Protein AF-A0A2V6TPL9-F1 (afdb_monomer)

Radius of gyration: 21.64 Å; Cα contacts (8 Å, |Δi|>4): 29; chains: 1; bounding box: 36×44×57 Å

Mean predicted aligned error: 10.36 Å

Solvent-accessible surface area (backbone atoms only — not comparable to full-atom values): 6153 Å² total; per-residue (Å²): 134,84,83,68,84,57,82,72,75,78,59,52,72,65,58,52,52,51,52,53,56,56,54,45,65,76,70,48,53,70,67,62,49,50,54,54,51,48,54,53,50,51,50,62,70,68,47,55,78,80,70,59,80,53,92,92,53,81,78,81,80,50,75,46,70,44,99,85,68,48,75,46,44,49,64,66,49,51,76,76,39,93,79,90,86,82,91,82,89,78,86,133

pLDDT: mean 85.35, std 13.47, range [36.81, 97.06]

Structure (mmCIF, N/CA/C/O backbone):
data_AF-A0A2V6TPL9-F1
#
_entry.id   AF-A0A2V6TPL9-F1
#
loop_
_atom_site.group_PDB
_atom_site.id
_atom_site.type_symbol
_atom_site.label_atom_id
_atom_site.label_alt_id
_atom_site.label_comp_id
_atom_site.label_asym_id
_atom_site.label_entity_id
_atom_site.label_seq_id
_atom_site.pdbx_PDB_ins_code
_atom_site.Cartn_x
_atom_site.Cartn_y
_atom_site.Cartn_z
_atom_site.occupancy
_atom_site.B_iso_or_equiv
_atom_site.auth_seq_id
_atom_site.auth_comp_id
_atom_site.auth_asym_id
_atom_site.auth_atom_id
_atom_site.pdbx_PDB_model_num
ATOM 1 N N . MET A 1 1 ? -16.914 31.118 -37.318 1.00 36.81 1 MET A N 1
ATOM 2 C CA . MET A 1 1 ? -15.946 30.001 -37.317 1.00 36.81 1 MET A CA 1
ATOM 3 C C . MET A 1 1 ? -16.373 29.014 -36.247 1.00 36.81 1 MET A C 1
ATOM 5 O O . MET A 1 1 ? -16.337 29.356 -35.073 1.00 36.81 1 MET A O 1
ATOM 9 N N . CYS A 1 2 ? -16.875 27.851 -36.651 1.00 39.88 2 CYS A N 1
ATOM 10 C CA . CYS A 1 2 ? -17.298 26.786 -35.749 1.00 39.88 2 CYS A CA 1
ATOM 11 C C . CYS A 1 2 ? -16.049 26.076 -35.212 1.00 39.88 2 CYS A C 1
ATOM 13 O O .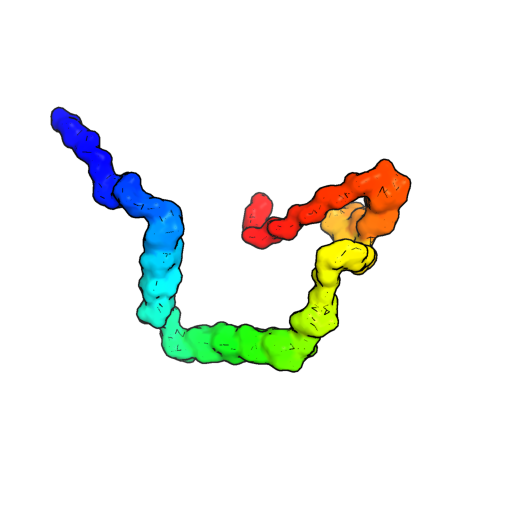 CYS A 1 2 ? -15.297 25.503 -35.995 1.00 39.88 2 CYS A O 1
ATOM 15 N N . TYR A 1 3 ? -15.815 26.118 -33.902 1.00 46.72 3 TYR A N 1
ATOM 16 C CA . TYR A 1 3 ? -14.869 25.201 -33.270 1.00 46.72 3 TYR A CA 1
ATOM 17 C C . TYR A 1 3 ? -15.535 23.821 -33.231 1.00 46.72 3 TYR A C 1
ATOM 19 O O . TYR A 1 3 ? -16.443 23.590 -32.435 1.00 46.72 3 TYR A O 1
ATOM 27 N N . GLY A 1 4 ? -15.140 22.932 -34.144 1.00 51.91 4 GLY A N 1
ATOM 28 C CA . GLY A 1 4 ? -15.498 21.517 -34.067 1.00 51.91 4 GLY A CA 1
ATOM 29 C C . GLY A 1 4 ? -14.888 20.883 -32.810 1.00 51.91 4 GLY A C 1
ATOM 30 O O . GLY A 1 4 ? -13.855 21.365 -32.334 1.00 51.91 4 GLY A O 1
ATOM 31 N N . PRO A 1 5 ? -15.507 19.833 -32.240 1.00 52.22 5 PRO A N 1
ATOM 32 C CA . PRO A 1 5 ? -14.945 19.145 -31.087 1.00 52.22 5 PRO A CA 1
ATOM 33 C C . PRO A 1 5 ? -13.572 18.603 -31.484 1.00 52.22 5 PRO A C 1
ATOM 35 O O . PRO A 1 5 ? -13.457 17.786 -32.394 1.00 52.22 5 PRO A O 1
ATOM 38 N N . GLY A 1 6 ? -12.524 19.123 -30.842 1.00 57.00 6 GLY A N 1
ATOM 39 C CA . GLY A 1 6 ? -11.159 18.694 -31.102 1.00 57.00 6 GLY A CA 1
ATOM 40 C C . GLY A 1 6 ? -11.051 17.183 -30.937 1.00 57.00 6 GLY A C 1
ATOM 41 O O . GLY A 1 6 ? -11.604 16.629 -29.992 1.00 57.00 6 GLY A O 1
ATOM 42 N N . GLU A 1 7 ? -10.319 16.548 -31.845 1.00 54.38 7 GLU A N 1
ATOM 43 C CA . GLU A 1 7 ? -10.018 15.111 -31.981 1.00 54.38 7 GLU A CA 1
ATOM 44 C C . GLU A 1 7 ? -9.707 14.382 -30.654 1.00 54.38 7 GLU A C 1
ATOM 46 O O . GLU A 1 7 ? -9.920 13.183 -30.505 1.00 54.38 7 GLU A O 1
ATOM 51 N N . ASN A 1 8 ? -9.295 15.133 -29.631 1.00 55.91 8 ASN A N 1
ATOM 52 C CA . ASN A 1 8 ? -9.094 14.655 -28.271 1.00 55.91 8 ASN A CA 1
ATOM 53 C C . ASN A 1 8 ? -10.407 14.206 -27.581 1.00 55.91 8 ASN A C 1
ATOM 55 O O . ASN A 1 8 ? -10.382 13.302 -26.756 1.00 55.91 8 ASN A O 1
ATOM 59 N N . ALA A 1 9 ? -11.568 14.783 -27.904 1.00 57.56 9 ALA A N 1
ATOM 60 C CA . ALA A 1 9 ? -12.846 14.543 -27.220 1.00 57.56 9 ALA A CA 1
ATOM 61 C C . ALA A 1 9 ? -13.474 13.154 -27.470 1.00 57.56 9 ALA A C 1
ATOM 63 O O . ALA A 1 9 ? -14.363 12.765 -26.717 1.00 57.56 9 ALA A O 1
ATOM 64 N N . MET A 1 10 ? -13.017 12.404 -28.482 1.00 64.88 10 MET A N 1
ATOM 65 C CA . MET A 1 10 ? -13.581 11.093 -28.848 1.00 64.88 10 MET A CA 1
ATOM 66 C C . MET A 1 10 ? -12.908 9.885 -28.180 1.00 64.88 10 MET A C 1
ATOM 68 O O . MET A 1 10 ? -13.485 8.803 -28.205 1.00 64.88 10 MET A O 1
ATOM 72 N N . MET A 1 11 ? -11.726 10.040 -27.573 1.00 78.25 11 MET A N 1
ATOM 73 C CA . MET A 1 11 ? -11.073 8.950 -26.835 1.00 78.25 11 MET A CA 1
ATOM 74 C C . MET A 1 11 ? -11.518 8.920 -25.375 1.00 78.25 11 MET A C 1
ATOM 76 O O . MET A 1 11 ? -11.446 9.935 -24.671 1.00 78.25 11 MET A O 1
ATOM 80 N N . THR A 1 12 ? -11.885 7.736 -24.894 1.00 90.81 12 THR A N 1
ATOM 81 C CA . THR A 1 12 ? -12.111 7.473 -23.472 1.00 90.81 12 THR A CA 1
ATOM 82 C C . THR A 1 12 ? -10.822 7.670 -22.669 1.00 90.81 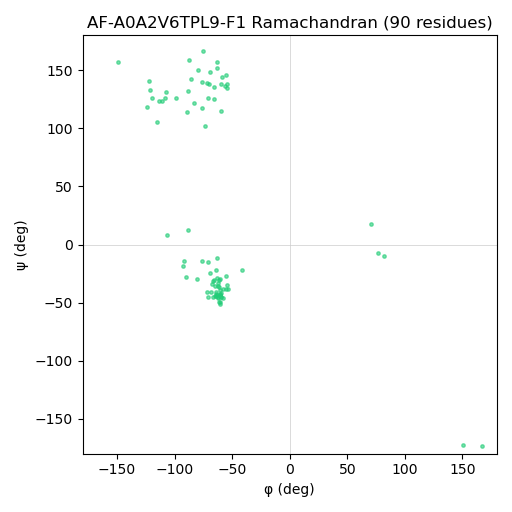12 THR A C 1
ATOM 84 O O . THR A 1 12 ? -9.704 7.562 -23.182 1.00 90.81 12 THR A O 1
ATOM 87 N N . LEU A 1 13 ? -10.953 7.932 -21.364 1.00 85.81 13 LEU A N 1
ATOM 88 C CA . LEU A 1 13 ? -9.796 8.014 -20.466 1.00 85.81 13 LEU A CA 1
ATOM 89 C C . LEU A 1 13 ? -8.950 6.732 -20.517 1.00 85.81 13 LEU A C 1
ATOM 91 O O . LEU A 1 13 ? -7.725 6.816 -20.491 1.00 85.81 13 LEU A O 1
ATOM 95 N N . GLN A 1 14 ? -9.594 5.567 -20.623 1.00 87.69 14 GLN A N 1
ATOM 96 C CA . GLN A 1 14 ? -8.905 4.283 -20.701 1.00 87.69 14 GLN A CA 1
ATOM 97 C C . GLN A 1 14 ? -8.005 4.207 -21.940 1.00 87.69 14 GLN A C 1
ATOM 99 O O . GLN A 1 14 ? -6.816 3.935 -21.806 1.00 87.69 14 GLN A O 1
ATOM 104 N N . GLU A 1 15 ? -8.532 4.543 -23.118 1.00 91.31 15 GLU A N 1
ATOM 105 C CA . GLU A 1 15 ? -7.766 4.535 -24.373 1.00 91.31 15 GLU A CA 1
ATOM 106 C C . GLU A 1 15 ? -6.583 5.508 -24.321 1.00 91.31 15 GLU A C 1
ATOM 108 O O . GLU A 1 15 ? -5.475 5.181 -24.749 1.00 91.31 15 GLU A O 1
ATOM 113 N N . ARG A 1 16 ? -6.773 6.684 -23.709 1.00 88.56 16 ARG A N 1
ATOM 114 C CA . ARG A 1 16 ? -5.682 7.647 -23.499 1.00 88.56 16 ARG A CA 1
ATOM 115 C C . ARG A 1 16 ? -4.598 7.097 -22.569 1.00 88.56 16 ARG A C 1
ATOM 117 O O . ARG A 1 16 ? -3.411 7.257 -22.852 1.00 88.56 16 ARG A O 1
ATOM 124 N N . LEU A 1 17 ? -4.979 6.458 -21.460 1.00 88.94 17 LEU A N 1
ATOM 125 C CA . LEU A 1 17 ? -4.027 5.854 -20.521 1.00 88.94 17 LEU A CA 1
ATOM 126 C C . LEU A 1 17 ? -3.259 4.693 -21.161 1.00 88.94 17 LEU A C 1
ATOM 128 O O . LEU A 1 17 ? -2.065 4.525 -20.901 1.00 88.94 17 LEU A O 1
ATOM 132 N N . ASP A 1 18 ? -3.921 3.927 -22.021 1.00 89.06 18 ASP A N 1
ATOM 133 C CA . ASP A 1 18 ? -3.316 2.824 -22.756 1.00 89.06 18 ASP A CA 1
ATOM 134 C C . ASP A 1 18 ? -2.283 3.336 -23.766 1.00 89.06 18 ASP A C 1
ATOM 136 O O . ASP A 1 18 ? -1.141 2.870 -23.759 1.00 89.06 18 ASP A O 1
ATOM 140 N N . ALA A 1 19 ? -2.620 4.383 -24.524 1.00 89.06 19 ALA A N 1
ATOM 141 C CA . ALA A 1 19 ? -1.688 5.038 -25.437 1.00 89.06 19 ALA A CA 1
ATOM 142 C C . ALA A 1 19 ? -0.458 5.611 -24.708 1.00 89.06 19 ALA A C 1
ATOM 144 O O . ALA A 1 19 ? 0.673 5.444 -25.168 1.00 89.06 19 ALA A O 1
ATOM 145 N N . ILE A 1 20 ? -0.643 6.238 -23.537 1.00 87.62 20 ILE A N 1
ATOM 146 C CA . ILE A 1 20 ? 0.466 6.739 -22.704 1.00 87.62 20 ILE A CA 1
ATOM 147 C C . ILE A 1 20 ? 1.364 5.585 -22.247 1.00 87.62 20 ILE A C 1
ATOM 149 O O . ILE A 1 20 ? 2.595 5.681 -22.318 1.00 87.62 20 ILE A O 1
ATOM 153 N N . ARG A 1 21 ? 0.763 4.487 -21.775 1.00 83.56 21 ARG A N 1
ATOM 154 C CA . ARG A 1 21 ? 1.500 3.297 -21.344 1.00 83.56 21 ARG A CA 1
ATOM 155 C C . ARG A 1 21 ? 2.316 2.711 -22.492 1.00 83.56 21 ARG A C 1
ATOM 157 O O . ARG A 1 21 ? 3.479 2.372 -22.280 1.00 83.56 21 ARG A O 1
ATOM 164 N N . ASP A 1 22 ? 1.763 2.626 -23.694 1.00 85.75 22 ASP A N 1
ATOM 165 C CA . ASP A 1 22 ? 2.472 2.069 -24.845 1.00 85.75 22 ASP A CA 1
ATOM 166 C C . ASP A 1 22 ? 3.575 3.000 -25.358 1.00 85.75 22 ASP A C 1
ATOM 168 O O . ASP A 1 22 ? 4.699 2.542 -25.575 1.00 85.75 22 ASP A O 1
ATOM 172 N N . ALA A 1 23 ? 3.331 4.313 -25.412 1.00 82.94 23 ALA A N 1
ATOM 173 C CA . ALA A 1 23 ? 4.357 5.306 -25.736 1.00 82.94 23 ALA A CA 1
ATOM 174 C C . ALA A 1 23 ? 5.516 5.310 -24.720 1.00 82.94 23 ALA A C 1
ATOM 176 O O . ALA A 1 23 ? 6.671 5.566 -25.067 1.00 82.94 23 ALA A O 1
ATOM 177 N N . SER A 1 24 ? 5.251 4.981 -23.451 1.00 76.69 24 SER A N 1
ATOM 178 C CA . SER A 1 24 ? 6.314 4.858 -22.449 1.00 76.69 24 SER A CA 1
ATOM 179 C C . SER A 1 24 ? 7.313 3.736 -22.772 1.00 76.69 24 SER A C 1
ATOM 181 O O . SER A 1 24 ? 8.494 3.864 -22.450 1.00 76.69 24 SER A O 1
ATOM 183 N N . LYS A 1 25 ? 6.890 2.673 -23.473 1.00 72.44 25 LYS A N 1
ATOM 184 C CA . LYS A 1 25 ? 7.749 1.520 -23.794 1.00 72.44 25 LYS A CA 1
ATOM 185 C C . LYS A 1 25 ? 8.887 1.887 -24.748 1.00 72.44 25 LYS A C 1
ATOM 187 O O . LYS A 1 25 ? 9.953 1.283 -24.654 1.00 72.44 25 LYS A O 1
ATOM 192 N N . THR A 1 26 ? 8.673 2.851 -25.642 1.00 74.69 26 THR A N 1
ATOM 193 C CA . THR A 1 26 ? 9.686 3.333 -26.597 1.00 74.69 26 THR A CA 1
ATOM 194 C C . THR A 1 26 ? 10.511 4.491 -26.039 1.00 74.69 26 THR A C 1
ATOM 196 O O . THR A 1 26 ? 11.669 4.644 -26.412 1.00 74.69 26 THR A O 1
ATOM 199 N N . ARG A 1 27 ? 9.947 5.286 -25.117 1.00 78.69 27 ARG A N 1
ATOM 200 C CA . ARG A 1 27 ? 10.622 6.451 -24.520 1.00 78.69 27 ARG A CA 1
ATOM 201 C C . ARG A 1 27 ? 11.598 6.100 -23.396 1.00 78.69 27 ARG A C 1
ATOM 203 O O . ARG A 1 27 ? 12.543 6.848 -23.166 1.00 78.69 27 ARG A O 1
ATOM 210 N N . ILE A 1 28 ? 11.358 5.016 -22.657 1.00 80.56 28 ILE A N 1
ATOM 211 C CA . ILE A 1 28 ? 12.230 4.621 -21.543 1.00 80.56 28 ILE A CA 1
ATOM 212 C C . ILE A 1 28 ? 13.423 3.827 -22.103 1.00 80.56 28 ILE A C 1
ATOM 214 O O . ILE A 1 28 ? 13.199 2.779 -22.718 1.00 80.56 28 ILE A O 1
ATOM 218 N N . PRO A 1 29 ? 14.676 4.267 -21.866 1.00 87.81 29 PRO A N 1
ATOM 219 C CA . PRO A 1 29 ? 15.863 3.543 -22.308 1.00 87.81 29 PRO A CA 1
ATOM 220 C C . PRO A 1 29 ? 15.877 2.088 -21.806 1.00 87.81 29 PRO A C 1
ATOM 222 O O . PRO A 1 29 ? 15.432 1.833 -20.681 1.00 87.81 29 PRO A O 1
ATOM 225 N N . PRO A 1 30 ? 16.414 1.128 -22.584 1.00 86.38 30 PRO A N 1
ATOM 226 C CA . PRO A 1 30 ? 16.444 -0.286 -22.202 1.00 86.38 30 PRO A CA 1
ATOM 227 C C . PRO A 1 30 ? 17.074 -0.546 -20.829 1.00 86.38 30 PRO A C 1
ATOM 229 O O . PRO A 1 30 ? 16.558 -1.358 -20.067 1.00 86.38 30 PRO A O 1
ATOM 232 N N . GLU A 1 31 ? 18.135 0.185 -20.484 1.00 89.56 31 GLU A N 1
ATOM 233 C CA . GLU A 1 31 ? 18.795 0.105 -19.177 1.00 89.56 31 GLU A CA 1
ATOM 234 C C . GLU A 1 31 ? 17.839 0.480 -18.033 1.00 89.56 31 GLU A C 1
ATOM 236 O O . GLU A 1 31 ? 17.650 -0.291 -17.094 1.00 89.56 31 GLU A O 1
ATOM 241 N N . ALA A 1 32 ? 17.161 1.626 -18.137 1.00 87.38 32 ALA A N 1
ATOM 242 C CA . ALA A 1 32 ? 16.195 2.068 -17.134 1.00 87.38 32 ALA A CA 1
ATOM 243 C C . ALA A 1 32 ? 15.006 1.095 -17.013 1.00 87.38 32 ALA A C 1
ATOM 245 O O . ALA A 1 32 ? 14.514 0.845 -15.910 1.00 87.38 32 ALA A O 1
ATOM 246 N N . ARG A 1 33 ? 14.565 0.493 -18.130 1.00 85.94 33 ARG A N 1
ATOM 247 C CA . ARG A 1 33 ? 13.549 -0.576 -18.114 1.00 85.94 33 ARG A CA 1
ATOM 248 C C . ARG A 1 33 ? 14.052 -1.818 -17.382 1.00 85.94 33 ARG A C 1
ATOM 250 O O . ARG A 1 33 ? 13.294 -2.391 -16.604 1.00 85.94 33 ARG A O 1
ATOM 257 N N . ALA A 1 34 ? 15.303 -2.217 -17.600 1.00 90.69 34 ALA A N 1
ATOM 258 C CA . ALA A 1 34 ? 15.904 -3.363 -16.925 1.00 90.69 34 ALA A CA 1
ATOM 259 C C . ALA A 1 34 ? 16.014 -3.137 -15.409 1.00 90.69 34 ALA A C 1
ATOM 261 O O . ALA A 1 34 ? 15.678 -4.034 -14.640 1.00 90.69 34 ALA A O 1
ATOM 262 N N . VAL A 1 35 ? 16.392 -1.930 -14.971 1.00 92.81 35 VAL A N 1
ATOM 263 C CA . VAL A 1 35 ? 16.404 -1.560 -13.544 1.00 92.81 35 VAL A CA 1
ATOM 264 C C . VAL A 1 35 ? 15.003 -1.661 -12.941 1.00 92.81 35 VAL A C 1
ATOM 266 O O . VAL A 1 35 ? 14.824 -2.310 -11.913 1.00 92.81 35 VAL A O 1
ATOM 269 N N . MET A 1 36 ? 13.995 -1.076 -13.597 1.00 89.12 36 MET A N 1
ATOM 270 C CA . MET A 1 36 ? 12.608 -1.134 -13.125 1.00 89.12 36 MET A CA 1
ATOM 271 C C . MET A 1 36 ? 12.097 -2.576 -13.032 1.00 89.12 36 MET A C 1
ATOM 273 O O . MET A 1 36 ? 11.493 -2.950 -12.027 1.00 89.12 36 MET A O 1
ATOM 277 N N . GLN A 1 37 ? 12.361 -3.387 -14.058 1.00 90.88 37 GLN A N 1
ATOM 278 C CA . GLN A 1 37 ? 11.962 -4.790 -14.086 1.00 90.88 37 GLN A CA 1
ATOM 279 C C . GLN A 1 37 ? 12.632 -5.578 -12.957 1.00 90.88 37 GLN A C 1
ATOM 281 O O . GLN A 1 37 ? 11.946 -6.282 -12.221 1.00 90.88 37 GLN A O 1
ATOM 286 N N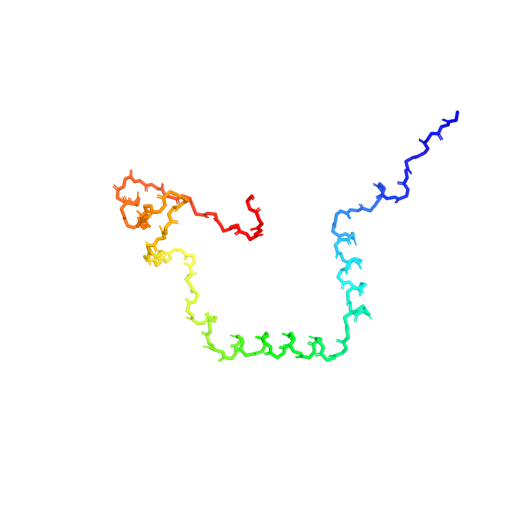 . ARG A 1 38 ? 13.938 -5.379 -12.745 1.00 94.38 38 ARG A N 1
ATOM 287 C CA . ARG A 1 38 ? 14.668 -5.997 -11.635 1.00 94.38 38 ARG A CA 1
ATOM 288 C C . ARG A 1 38 ? 14.057 -5.633 -10.285 1.00 94.38 38 ARG A C 1
ATOM 290 O O . ARG A 1 38 ? 13.812 -6.522 -9.484 1.00 94.38 38 ARG A O 1
ATOM 297 N N . SER A 1 39 ? 13.744 -4.359 -10.044 1.00 92.81 39 SER A N 1
ATOM 298 C CA . SER A 1 39 ? 13.098 -3.945 -8.791 1.00 92.81 39 SER A CA 1
ATOM 299 C C . SER A 1 39 ? 11.728 -4.601 -8.584 1.00 92.81 39 SER A C 1
ATOM 301 O O . SER A 1 39 ? 11.377 -4.945 -7.458 1.00 92.81 39 SER A O 1
ATOM 303 N N . ILE A 1 40 ? 10.950 -4.798 -9.653 1.00 91.44 40 ILE A N 1
ATOM 304 C CA . ILE A 1 40 ? 9.672 -5.524 -9.591 1.00 91.44 40 ILE A CA 1
ATOM 305 C C . ILE A 1 40 ? 9.904 -6.995 -9.227 1.00 91.44 40 ILE A C 1
ATOM 307 O O . ILE A 1 40 ? 9.180 -7.548 -8.396 1.00 91.44 40 ILE A O 1
ATOM 311 N N . ASP A 1 41 ? 10.900 -7.627 -9.839 1.00 93.88 41 ASP A N 1
ATOM 312 C CA . ASP A 1 41 ? 11.209 -9.034 -9.606 1.00 93.88 41 ASP A CA 1
ATOM 313 C C . ASP A 1 41 ? 11.764 -9.263 -8.193 1.00 93.88 41 ASP A C 1
ATOM 315 O O . ASP A 1 41 ? 11.305 -10.180 -7.511 1.00 93.88 41 ASP A O 1
ATOM 319 N N . ASP A 1 42 ? 12.625 -8.371 -7.697 1.00 94.75 42 ASP A N 1
ATOM 320 C CA . ASP A 1 42 ? 13.116 -8.366 -6.314 1.00 94.75 42 ASP A CA 1
ATOM 321 C C . ASP A 1 42 ? 11.955 -8.210 -5.314 1.00 94.75 42 ASP A C 1
ATOM 323 O O . ASP A 1 42 ? 11.864 -8.945 -4.325 1.00 94.75 42 ASP A O 1
ATOM 327 N N . LEU A 1 43 ? 11.006 -7.302 -5.588 1.00 91.19 43 LEU A N 1
ATOM 328 C CA . LEU A 1 43 ? 9.800 -7.148 -4.769 1.00 91.19 43 LEU A CA 1
ATOM 329 C C . LEU A 1 43 ? 8.963 -8.429 -4.753 1.00 91.19 43 LEU A C 1
ATOM 331 O O . LEU A 1 43 ? 8.513 -8.845 -3.685 1.00 91.19 43 LEU A O 1
ATOM 335 N N . ARG A 1 44 ? 8.780 -9.091 -5.900 1.00 88.88 44 ARG A N 1
ATOM 336 C CA . ARG A 1 44 ? 8.059 -10.371 -5.969 1.00 88.88 44 ARG A CA 1
ATOM 337 C C . ARG A 1 44 ? 8.792 -11.461 -5.179 1.00 88.88 44 ARG A C 1
ATOM 339 O O . ARG A 1 44 ? 8.152 -12.189 -4.420 1.00 88.88 44 ARG A O 1
ATOM 346 N N . ALA A 1 45 ? 10.115 -11.535 -5.314 1.00 93.25 45 ALA A N 1
ATOM 347 C CA . ALA A 1 45 ? 10.966 -12.515 -4.643 1.00 93.25 45 ALA A CA 1
ATOM 348 C C . ALA A 1 45 ? 11.069 -12.297 -3.122 1.00 93.25 45 ALA A C 1
ATOM 350 O O . ALA A 1 45 ? 11.279 -13.252 -2.380 1.00 93.25 45 ALA A O 1
ATOM 351 N N . SER A 1 46 ? 10.846 -11.073 -2.629 1.00 93.25 46 SER A N 1
ATOM 352 C CA . SER A 1 46 ? 10.886 -10.747 -1.191 1.00 93.25 46 SER A CA 1
ATOM 353 C C . SER A 1 46 ? 9.828 -11.471 -0.335 1.00 93.25 46 SER A C 1
ATOM 355 O O . SER A 1 46 ? 9.846 -11.406 0.902 1.00 93.25 46 SER A O 1
ATOM 357 N N . GLY A 1 47 ? 8.854 -12.123 -0.981 1.00 90.44 47 GLY A N 1
ATOM 358 C CA . GLY A 1 47 ? 7.720 -12.751 -0.312 1.00 90.44 47 GLY A CA 1
ATOM 359 C C . GLY A 1 47 ? 6.729 -11.740 0.268 1.00 90.44 47 GLY A C 1
ATOM 360 O O . GLY A 1 47 ? 5.922 -12.111 1.120 1.00 90.44 47 GLY A O 1
ATOM 361 N N . ILE A 1 48 ? 6.765 -10.472 -0.168 1.00 89.12 48 ILE A N 1
ATOM 362 C CA . ILE A 1 48 ? 5.837 -9.422 0.288 1.00 89.12 48 ILE A CA 1
ATOM 363 C C . ILE A 1 48 ? 4.371 -9.828 0.103 1.00 89.12 48 ILE A C 1
ATOM 365 O O . ILE A 1 48 ? 3.543 -9.561 0.970 1.00 89.12 48 ILE A O 1
ATOM 369 N N . MET A 1 49 ? 4.072 -10.575 -0.966 1.00 86.38 49 MET A N 1
ATOM 370 C CA . MET A 1 49 ? 2.728 -11.080 -1.259 1.00 86.38 49 MET A CA 1
ATOM 371 C C . MET A 1 49 ? 2.181 -11.999 -0.157 1.00 86.38 49 MET A C 1
ATOM 373 O O . MET A 1 49 ? 0.978 -12.013 0.089 1.00 86.38 49 MET A O 1
ATOM 377 N N . ASN A 1 50 ? 3.054 -12.713 0.559 1.00 86.88 50 ASN A N 1
ATOM 378 C CA . ASN A 1 50 ? 2.657 -13.635 1.627 1.00 86.88 50 ASN A CA 1
ATOM 379 C C . ASN A 1 50 ? 2.250 -12.910 2.918 1.00 86.88 50 ASN A C 1
ATOM 381 O O . ASN A 1 50 ? 1.669 -13.525 3.807 1.00 86.88 50 ASN A O 1
ATOM 385 N N . ARG A 1 51 ? 2.563 -11.615 3.034 1.00 84.19 51 ARG A N 1
ATOM 386 C CA . ARG A 1 51 ? 2.294 -10.788 4.222 1.00 84.19 51 ARG A CA 1
ATOM 387 C C . ARG A 1 51 ? 1.143 -9.807 3.994 1.00 84.19 51 ARG A C 1
ATOM 389 O O . ARG A 1 51 ? 0.914 -8.928 4.821 1.00 84.19 51 ARG A O 1
ATOM 396 N N . ILE A 1 52 ? 0.436 -9.933 2.869 1.00 88.44 52 ILE A N 1
ATOM 397 C CA . ILE A 1 52 ? -0.705 -9.080 2.545 1.00 88.44 52 ILE A CA 1
ATOM 398 C C . ILE A 1 52 ? -1.874 -9.434 3.461 1.00 88.44 52 ILE A C 1
ATOM 400 O O . ILE A 1 52 ? -2.313 -10.584 3.541 1.00 88.44 52 ILE A O 1
ATOM 404 N N . VAL A 1 53 ? -2.397 -8.410 4.127 1.00 90.25 53 VAL A N 1
ATOM 405 C CA . VAL A 1 53 ? -3.608 -8.496 4.941 1.00 90.25 53 VAL A CA 1
ATOM 406 C C . VAL A 1 53 ? -4.786 -8.779 4.016 1.00 90.25 53 VAL A C 1
ATOM 408 O O . VAL A 1 53 ? -5.012 -8.065 3.039 1.00 90.25 53 VAL A O 1
ATOM 411 N N . LYS A 1 54 ? -5.526 -9.847 4.308 1.00 90.31 54 LYS A N 1
ATOM 412 C CA . LYS A 1 54 ? -6.686 -10.264 3.515 1.00 90.31 54 LYS A CA 1
ATOM 413 C C . LYS A 1 54 ? -7.952 -9.564 4.003 1.00 90.31 54 LYS A C 1
ATOM 415 O O . LYS A 1 54 ? -8.036 -9.143 5.153 1.00 90.31 54 LYS A O 1
ATOM 420 N N . VAL A 1 55 ? -8.964 -9.491 3.143 1.00 92.19 55 VAL A N 1
ATOM 421 C CA . VAL A 1 55 ? -10.295 -9.000 3.529 1.00 92.19 55 VAL A CA 1
ATOM 422 C C . VAL A 1 55 ? -10.819 -9.802 4.725 1.00 92.19 55 VAL A C 1
ATOM 424 O O . VAL A 1 55 ? -10.694 -11.026 4.760 1.00 92.19 55 VAL A O 1
ATOM 427 N N . GLY A 1 56 ? -11.370 -9.098 5.715 1.00 92.75 56 GLY A N 1
ATOM 428 C CA . GLY A 1 56 ? -11.879 -9.683 6.958 1.00 92.75 56 GLY A CA 1
ATOM 429 C C . GLY A 1 56 ? -10.814 -9.961 8.024 1.00 92.75 56 GLY A C 1
ATOM 430 O O . GLY A 1 56 ? -11.175 -10.249 9.161 1.00 92.75 56 GLY A O 1
ATOM 431 N N . GLN A 1 57 ? -9.521 -9.850 7.702 1.00 93.19 57 GLN A N 1
ATOM 432 C CA . GLN A 1 57 ? -8.467 -9.905 8.715 1.00 93.19 57 GLN A CA 1
ATOM 433 C C . GLN A 1 57 ? -8.340 -8.558 9.440 1.00 93.19 57 GLN A C 1
ATOM 435 O O . GLN A 1 57 ? -8.580 -7.510 8.831 1.00 93.19 57 GLN A O 1
ATOM 440 N N . PRO A 1 58 ? -7.927 -8.559 10.720 1.00 91.06 58 PRO A N 1
ATOM 441 C CA . PRO A 1 58 ? -7.616 -7.329 11.433 1.00 91.06 58 PRO A CA 1
ATOM 442 C C . PRO A 1 58 ? -6.548 -6.510 10.699 1.00 91.06 58 PRO A C 1
ATOM 444 O O . PRO A 1 58 ? -5.539 -7.049 10.239 1.00 91.06 58 PRO A O 1
ATOM 447 N N . ALA A 1 59 ? -6.758 -5.197 10.617 1.00 91.62 59 ALA A N 1
ATOM 448 C CA . ALA A 1 59 ? -5.748 -4.286 10.099 1.00 91.62 59 ALA A CA 1
ATOM 449 C C . ALA A 1 59 ? -4.524 -4.260 11.043 1.00 91.62 59 ALA A C 1
ATOM 451 O O . ALA A 1 59 ? -4.708 -4.172 12.261 1.00 91.62 59 ALA A O 1
ATOM 452 N N . PRO A 1 60 ? -3.284 -4.315 10.518 1.00 91.81 60 PRO A N 1
ATOM 453 C CA . PRO A 1 60 ? -2.084 -4.127 11.316 1.00 91.81 60 PRO A CA 1
ATOM 454 C C . PRO A 1 60 ? -2.095 -2.754 11.975 1.00 91.81 60 PRO A C 1
ATOM 456 O O . PRO A 1 60 ? -2.453 -1.754 11.352 1.00 91.81 60 PRO A O 1
ATOM 459 N N . ASP A 1 61 ? -1.679 -2.720 13.232 1.00 94.94 61 ASP A N 1
ATOM 460 C CA . ASP A 1 61 ? -1.555 -1.472 13.969 1.00 94.94 61 ASP A CA 1
ATOM 461 C C . ASP A 1 61 ? -0.409 -0.624 13.405 1.00 94.94 61 ASP A C 1
ATOM 463 O O . ASP A 1 61 ? 0.599 -1.151 12.926 1.00 94.94 61 ASP A O 1
ATOM 467 N N . PHE A 1 62 ? -0.557 0.694 13.475 1.00 94.31 62 PHE A N 1
ATOM 468 C CA . PHE A 1 62 ? 0.473 1.637 13.058 1.00 94.31 62 PHE A CA 1
ATOM 469 C C . PHE A 1 62 ? 0.398 2.919 13.879 1.00 94.31 62 PHE A C 1
ATOM 471 O O . PHE A 1 62 ? -0.661 3.283 14.392 1.00 94.31 62 PHE A O 1
ATOM 478 N N . ALA A 1 63 ? 1.524 3.628 13.927 1.00 96.56 63 ALA A N 1
ATOM 479 C CA . ALA A 1 63 ? 1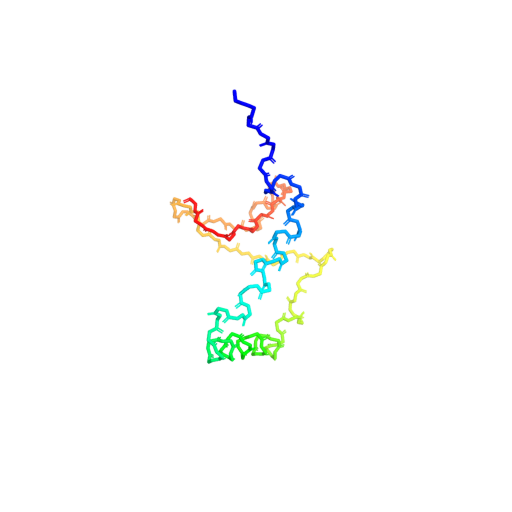.630 4.983 14.443 1.00 96.56 63 ALA A CA 1
ATOM 480 C C . ALA A 1 63 ? 2.238 5.870 13.351 1.00 96.56 63 ALA A C 1
ATOM 482 O O . ALA A 1 63 ? 3.355 5.613 12.899 1.00 96.56 63 ALA A O 1
ATOM 483 N N . LEU A 1 64 ? 1.497 6.880 12.896 1.00 93.94 64 LEU A N 1
ATOM 484 C CA . LEU A 1 64 ? 1.942 7.798 11.847 1.00 93.94 64 LEU A CA 1
ATOM 485 C C . LEU A 1 64 ? 1.917 9.245 12.346 1.00 93.94 64 LEU A C 1
ATOM 487 O O . LEU A 1 64 ? 0.976 9.635 13.041 1.00 93.94 64 LEU A O 1
ATOM 491 N N . PRO A 1 65 ? 2.912 10.070 11.981 1.00 94.38 65 PRO A N 1
ATOM 492 C CA . PRO A 1 65 ? 2.867 11.488 12.280 1.00 94.38 65 PRO A CA 1
ATOM 493 C C . PRO A 1 65 ? 1.801 12.177 11.423 1.00 94.38 65 PRO A C 1
ATOM 495 O O . PRO A 1 65 ? 1.670 11.944 10.222 1.00 94.38 65 PRO A O 1
ATOM 498 N N . THR A 1 66 ? 1.055 13.076 12.047 1.00 90.00 66 THR A N 1
ATOM 499 C CA . THR A 1 66 ? 0.220 14.061 11.356 1.00 90.00 66 THR A CA 1
ATOM 500 C C . THR A 1 66 ? 1.088 15.176 10.782 1.00 90.00 66 THR A C 1
ATOM 502 O O . THR A 1 66 ? 2.233 15.363 11.194 1.00 90.00 66 THR A O 1
ATOM 505 N N . ALA A 1 67 ? 0.514 15.999 9.901 1.00 86.94 67 ALA A N 1
ATOM 506 C CA . ALA A 1 67 ? 1.176 17.208 9.404 1.00 86.94 67 ALA A CA 1
ATOM 507 C C . ALA A 1 67 ? 1.636 18.159 10.532 1.00 86.94 67 ALA A C 1
ATOM 509 O O . ALA A 1 67 ? 2.609 18.884 10.366 1.00 86.94 67 ALA A O 1
ATOM 510 N N . GLY A 1 68 ? 0.969 18.133 11.693 1.00 90.12 68 GLY A N 1
ATOM 511 C CA . GLY A 1 68 ? 1.352 18.904 12.881 1.00 90.12 68 GLY A CA 1
ATOM 512 C C . GLY A 1 68 ? 2.342 18.196 13.814 1.00 90.12 68 GLY A C 1
ATOM 513 O O . GLY A 1 68 ? 2.472 18.605 14.962 1.00 90.12 68 GLY A O 1
ATOM 514 N N . GLY A 1 69 ? 2.963 17.089 13.392 1.00 91.88 69 GLY A N 1
ATOM 515 C CA . GLY A 1 69 ? 3.965 16.349 14.171 1.00 91.88 69 GLY A CA 1
ATOM 516 C C . GLY A 1 69 ? 3.411 15.475 15.303 1.00 91.88 69 GLY A C 1
ATOM 517 O O . GLY A 1 69 ? 4.152 14.689 15.887 1.00 91.88 69 GLY A O 1
ATOM 518 N N . ARG A 1 70 ? 2.109 15.547 15.605 1.00 93.12 70 ARG A N 1
ATOM 519 C CA . ARG A 1 70 ? 1.467 14.635 16.568 1.00 93.12 70 ARG A CA 1
ATOM 520 C C . ARG A 1 70 ? 1.349 13.239 15.974 1.00 93.12 70 ARG A C 1
ATOM 522 O O . ARG A 1 70 ? 0.964 13.122 14.813 1.00 93.12 70 ARG A O 1
ATOM 529 N N . SER A 1 71 ? 1.613 12.211 16.772 1.00 95.75 71 SER A N 1
ATOM 530 C CA . SER A 1 71 ? 1.405 10.817 16.374 1.00 95.75 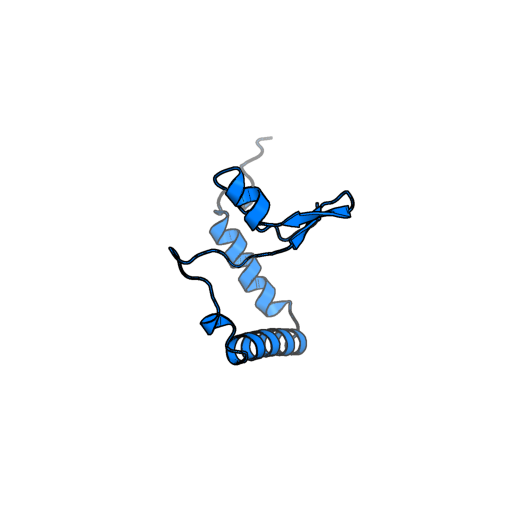71 SER A CA 1
ATOM 531 C C . SER A 1 71 ? -0.080 10.452 16.411 1.00 95.75 71 SER A C 1
ATOM 533 O O . SER A 1 71 ? -0.801 10.865 17.319 1.00 95.75 71 SER A O 1
ATOM 535 N N . VAL A 1 72 ? -0.533 9.684 15.425 1.00 95.06 72 VAL A N 1
ATOM 536 C CA . VAL A 1 72 ? -1.862 9.067 15.370 1.00 95.06 72 VAL A CA 1
ATOM 537 C C . VAL A 1 72 ? -1.688 7.557 15.316 1.00 95.06 72 VAL A C 1
ATOM 539 O O . VAL A 1 72 ? -0.990 7.048 14.438 1.00 95.06 72 VAL A O 1
ATOM 542 N N . VAL A 1 73 ? -2.344 6.858 16.244 1.00 97.06 73 VAL A N 1
ATOM 543 C CA . VAL A 1 73 ? -2.293 5.399 16.386 1.00 97.06 73 VAL A CA 1
ATOM 544 C C . VAL A 1 73 ? -3.617 4.784 15.937 1.00 97.06 73 VAL A C 1
ATOM 546 O O . VAL A 1 73 ? -4.684 5.220 16.375 1.00 97.06 73 VAL A O 1
ATOM 549 N N . LEU A 1 74 ? -3.571 3.757 15.083 1.00 96.50 74 LEU A N 1
ATOM 550 C CA . LEU A 1 74 ? -4.782 3.141 14.525 1.00 96.50 74 LEU A CA 1
ATOM 551 C C . LEU A 1 74 ? -5.707 2.582 15.616 1.00 96.50 74 LEU A C 1
ATOM 553 O O . LEU A 1 74 ? -6.913 2.831 15.579 1.00 96.50 74 LEU A O 1
ATOM 557 N N . LYS A 1 75 ? -5.162 1.864 16.606 1.00 96.44 75 LYS A N 1
ATOM 558 C CA . LYS A 1 75 ? -5.963 1.315 17.715 1.00 96.44 75 LYS A CA 1
ATOM 559 C C . LYS A 1 75 ? -6.728 2.375 18.503 1.00 96.44 75 LYS A C 1
ATOM 561 O O . LYS A 1 7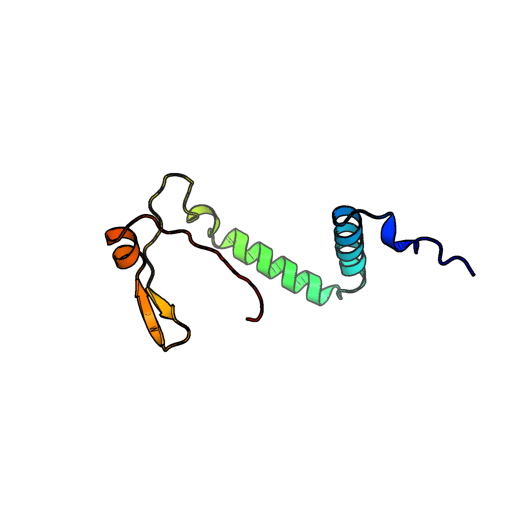5 ? -7.869 2.133 18.886 1.00 96.44 75 LYS A O 1
ATOM 566 N N . GLU A 1 76 ? -6.135 3.546 18.725 1.00 96.38 76 GLU A N 1
ATOM 567 C CA . GLU A 1 76 ? -6.802 4.638 19.443 1.00 96.38 76 GLU A CA 1
ATOM 568 C C . GLU A 1 76 ? -7.976 5.217 18.652 1.00 96.38 76 GLU A C 1
ATOM 570 O O . GLU A 1 76 ? -8.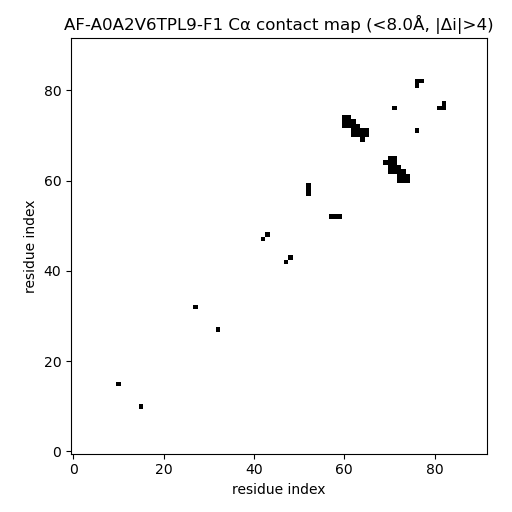973 5.629 19.245 1.00 96.38 76 GLU A O 1
ATOM 575 N N . LEU A 1 77 ? -7.874 5.244 17.319 1.00 95.81 77 LEU A N 1
ATOM 576 C CA . LEU A 1 77 ? -8.974 5.651 16.449 1.00 95.81 77 LEU A CA 1
ATOM 577 C C . LEU A 1 77 ? -10.086 4.601 16.437 1.00 95.81 77 LEU A C 1
ATOM 579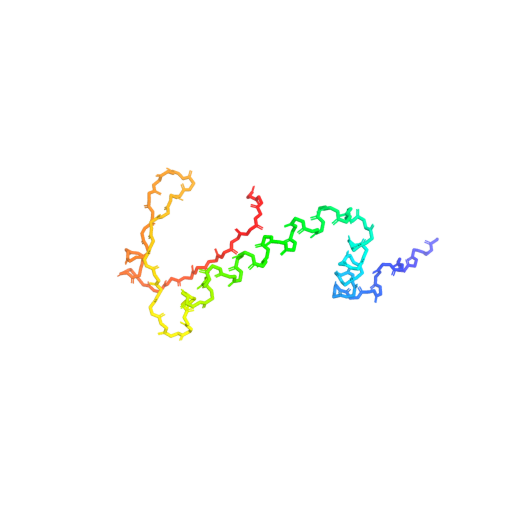 O O . LEU A 1 77 ? -11.251 4.951 16.608 1.00 95.81 77 LEU A O 1
ATOM 583 N N . LEU A 1 78 ? -9.726 3.321 16.312 1.00 96.00 78 LEU A N 1
ATOM 584 C CA . LEU A 1 78 ? -10.685 2.213 16.325 1.00 96.00 78 LEU A CA 1
ATOM 585 C C . LEU A 1 78 ? -11.452 2.112 17.651 1.00 96.00 78 LEU A C 1
ATOM 587 O O . LEU A 1 78 ? -12.632 1.774 17.645 1.00 96.00 78 LEU A O 1
ATOM 591 N N . ALA A 1 79 ? -10.822 2.461 18.778 1.00 96.69 79 ALA A N 1
ATOM 592 C CA . ALA A 1 79 ? -11.493 2.534 20.078 1.00 96.69 79 ALA A CA 1
ATOM 593 C C . ALA A 1 79 ? -12.593 3.614 20.137 1.00 96.69 79 ALA A C 1
ATOM 595 O O . ALA A 1 79 ? -13.483 3.538 20.980 1.00 96.69 79 ALA A O 1
ATOM 596 N N . ARG A 1 80 ? -12.541 4.619 19.251 1.00 97.00 80 ARG A N 1
ATOM 597 C CA . ARG A 1 80 ? -13.542 5.696 19.151 1.00 97.00 80 ARG A CA 1
ATOM 598 C C . ARG A 1 80 ? -14.641 5.384 18.137 1.00 97.00 80 ARG A C 1
ATOM 600 O O . ARG A 1 80 ? -15.694 6.012 18.187 1.00 97.00 80 ARG A O 1
ATOM 607 N N . GLY A 1 81 ? -14.403 4.446 17.222 1.00 96.81 81 GLY A N 1
ATOM 608 C CA . GLY A 1 81 ? -15.373 4.022 16.220 1.00 96.81 81 GLY A CA 1
ATOM 609 C C . GLY A 1 81 ? -14.733 3.525 14.920 1.00 96.81 81 GLY A C 1
ATOM 610 O O . GLY A 1 81 ? -13.515 3.367 14.834 1.00 96.81 81 GLY A O 1
ATOM 611 N N . PRO A 1 82 ? -15.552 3.269 13.887 1.00 96.00 82 PRO A N 1
ATOM 612 C CA . PRO A 1 82 ? -15.072 2.833 12.580 1.00 96.00 82 PRO A CA 1
ATOM 613 C C . PRO A 1 82 ? -14.111 3.842 11.939 1.00 96.00 82 PRO A C 1
ATOM 615 O O . PRO A 1 82 ? -14.303 5.053 12.041 1.00 96.00 82 PRO A O 1
ATOM 618 N N . VAL A 1 83 ? -13.105 3.337 11.225 1.00 96.12 83 VAL A N 1
ATOM 619 C CA . VAL A 1 83 ? -12.078 4.148 10.554 1.00 96.12 83 VAL A CA 1
ATOM 620 C C . VAL A 1 83 ? -12.083 3.858 9.058 1.00 96.12 83 VAL A C 1
ATOM 622 O O . VAL A 1 83 ? -12.043 2.701 8.646 1.00 96.12 83 VAL A O 1
ATOM 625 N N . ALA A 1 84 ? -12.068 4.915 8.245 1.00 94.69 84 ALA A N 1
ATOM 626 C CA . ALA A 1 84 ? -11.759 4.836 6.822 1.00 94.69 84 ALA A CA 1
ATOM 627 C C . ALA A 1 84 ? -10.291 5.230 6.598 1.00 94.69 84 ALA A C 1
ATOM 629 O O . ALA A 1 84 ? -9.865 6.301 7.031 1.00 94.69 84 ALA A O 1
ATOM 630 N N . LEU A 1 85 ? -9.521 4.371 5.925 1.00 91.44 85 LEU A N 1
ATOM 631 C CA . LEU A 1 85 ? -8.118 4.618 5.590 1.00 91.44 85 LEU A CA 1
ATOM 632 C C . LEU A 1 85 ? -7.966 4.820 4.081 1.00 91.44 85 LEU A C 1
ATOM 634 O O . LEU A 1 85 ? -8.302 3.935 3.296 1.00 91.44 85 LEU A O 1
ATOM 638 N N . THR A 1 86 ? -7.409 5.964 3.689 1.00 90.94 86 THR A N 1
ATOM 639 C CA . THR A 1 86 ? -7.154 6.308 2.286 1.00 90.94 86 THR A CA 1
ATOM 640 C C . THR A 1 86 ? -5.653 6.387 2.046 1.00 90.94 86 THR A C 1
ATOM 642 O O . THR A 1 86 ? -4.957 7.168 2.692 1.00 90.94 86 THR A O 1
ATOM 645 N N . PHE A 1 87 ? -5.149 5.607 1.090 1.00 89.06 87 PHE A N 1
ATOM 646 C CA . PHE A 1 87 ? -3.762 5.700 0.642 1.00 89.06 87 PHE A CA 1
ATOM 647 C C . PHE A 1 87 ? -3.666 6.714 -0.493 1.00 89.06 87 PHE A C 1
ATOM 649 O O . PHE A 1 87 ? -4.199 6.496 -1.580 1.00 89.06 87 PHE A O 1
ATOM 656 N N . TYR A 1 88 ? -2.972 7.820 -0.243 1.00 87.56 88 TYR A N 1
ATOM 657 C CA . TYR A 1 88 ? -2.709 8.840 -1.248 1.00 87.56 88 TYR A CA 1
ATOM 658 C C . TYR A 1 88 ? -1.236 8.804 -1.660 1.00 87.56 88 TYR A C 1
ATOM 660 O O . TYR A 1 88 ? -0.343 8.879 -0.817 1.00 87.56 88 TYR A O 1
ATOM 668 N N . ARG A 1 89 ? -0.975 8.692 -2.966 1.00 84.06 89 ARG A N 1
ATOM 669 C CA . ARG A 1 89 ? 0.369 8.780 -3.548 1.00 84.06 89 ARG A CA 1
ATOM 670 C C . ARG A 1 89 ? 0.434 10.013 -4.442 1.00 84.06 89 ARG A C 1
ATOM 672 O O . ARG A 1 89 ? -0.086 9.994 -5.552 1.00 84.06 89 ARG A O 1
ATOM 679 N N . GLY A 1 90 ? 1.104 11.059 -3.979 1.00 81.00 90 GLY A N 1
ATOM 680 C CA . GLY A 1 90 ? 1.230 12.3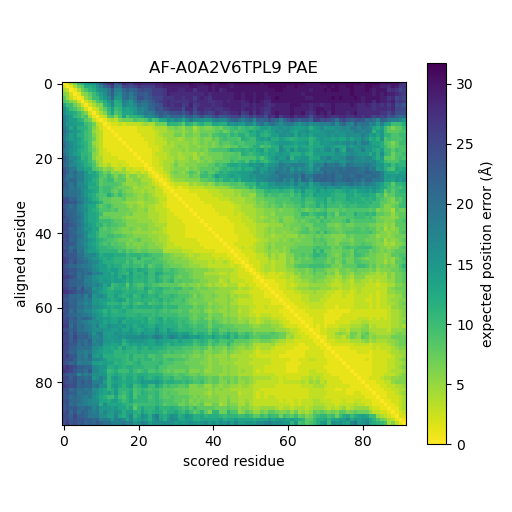15 -4.710 1.00 81.00 90 GLY A CA 1
ATOM 681 C C . GLY A 1 90 ? 1.765 13.426 -3.820 1.00 81.00 90 GLY A C 1
ATOM 682 O O . GLY A 1 90 ? 2.150 13.185 -2.677 1.00 81.00 90 GLY A O 1
ATOM 683 N N . ARG A 1 91 ? 1.788 14.648 -4.351 1.00 68.69 91 ARG A N 1
ATOM 684 C CA . ARG A 1 91 ? 2.016 15.849 -3.541 1.00 68.69 91 ARG A CA 1
ATOM 685 C C . ARG A 1 91 ? 0.681 16.308 -2.958 1.00 68.69 91 ARG A C 1
ATOM 687 O O . ARG A 1 91 ? -0.344 16.154 -3.623 1.00 68.69 91 ARG A O 1
ATOM 694 N N . TRP A 1 92 ? 0.721 16.788 -1.721 1.00 63.84 92 TRP A N 1
ATOM 695 C CA . TRP A 1 92 ? -0.377 17.520 -1.097 1.00 63.84 92 TRP A CA 1
ATOM 696 C C . TRP A 1 92 ? -0.362 18.969 -1.583 1.00 63.84 92 TRP A C 1
ATOM 698 O O . TRP A 1 92 ? 0.765 19.492 -1.766 1.00 63.84 92 TRP A O 1
#

Sequence (92 aa):
MCYGPGENAMMTLQERLDAIRDASKTRIPPEARAVMQRSIDDLRASGIMNRIVKVGQPAPDFALPTAGGRSVVLKELLARGPVALTFYRGRW

Secondary structure (DSSP, 8-state):
------GGGGS-HHHHHHHHHHHHHHHS-HHHHHHHHHHHHHHHHTTGGGGPPPTTSPPPP-EEE-TTS-EEEHHHHHTTS--------S--

Nearest PDB structures (foldseek):
  6zjy-assembly1_5  TM=3.180E-01  e=1.899E+00  Thermus thermophilus
  7svw-assembly1_B  TM=2.176E-01  e=2.029E+00  [Scytonema hofmanni] UTEX 2349

Foldseek 3Di:
DDDDDPPVVPDDPVRVVVVVVVVVVVVQDPVNVVVVVVVVVVVVVVCVVVVDADPPGDDDWDWDADPVRDIDIPVVVVVVHDDDDDDDDDDD